Protein AF-A0A956UC10-F1 (afdb_monomer)

Sequence (87 aa):
MPTALVSVSDKTGLDKLARDLQNKHGYKFIATTSTAKYLSELGVECKKVEEVTDFPEILGGRVKTLHPRVFAGILSRDLKEDKDCLA

Nearest PDB structures (foldseek):
  5uz0-assembly2_D  TM=9.524E-01  e=9.933E-08  Homo sapiens
  7mgq-assembly1_B  TM=9.258E-01  e=1.061E-07  Cr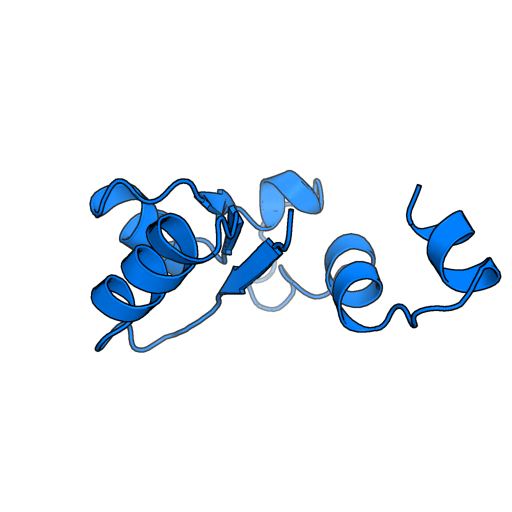yptococcus neoformans
  7mgq-assembly1_A  TM=9.370E-01  e=1.383E-07  Cryptococcus neoformans
  7mgq-assembly2_C  TM=9.429E-01  e=1.802E-07  Cryptococcus neoformans
  2iu0-assembly1_A  TM=8.951E-01  e=5.551E-07  Gallus gallus

Foldseek 3Di:
DAEDEDEDPDCVCVLVVQCCCCVVPNYEYEYDDVVQVVCVVSVHHYHYLCVQQVDDQDPPNPCSQVGCSNVLSVPQDPDPVSVVVND

pLDDT: mean 93.78, std 5.03, range [60.44, 97.94]

Solvent-accessible surface area (backbone atoms only — not comparable to full-atom values): 5293 Å² total; per-residue (Å²): 125,57,73,45,82,45,80,58,92,75,63,86,65,45,67,61,52,51,50,48,40,33,75,77,65,52,41,42,38,33,13,41,73,72,40,22,50,56,40,43,78,71,71,42,74,52,40,45,44,44,79,70,62,79,45,75,80,46,82,92,53,78,53,57,70,79,40,66,75,52,48,50,76,71,68,53,56,102,43,71,73,48,52,67,72,71,111

Mean predicted aligned error: 3.04 Å

Secondary structure (DSSP, 8-state):
--EEEE--S--TTHHHHHHHHHHHH--EEEE-HHHHHHHHHTT--EEEHHHHH-----GGGTTTT-SHHHHHHHH--SSHHHHHTT-

Radius of gyration: 13.8 Å; Cα contacts (8 Å, |Δi|>4): 96; chains: 1; bounding box: 28×26×37 Å

Structure (mmCIF, N/CA/C/O backbone):
data_AF-A0A956UC10-F1
#
_entry.id   AF-A0A956UC10-F1
#
loop_
_atom_site.group_PDB
_atom_site.id
_atom_site.type_symbol
_atom_site.label_atom_id
_atom_site.label_alt_id
_atom_site.label_comp_id
_atom_site.label_asym_id
_atom_site.label_entity_id
_atom_site.label_seq_id
_atom_site.pdbx_PDB_ins_code
_atom_site.Cartn_x
_atom_site.Cartn_y
_atom_site.Cartn_z
_atom_site.occupancy
_atom_site.B_iso_or_equiv
_atom_site.auth_seq_id
_atom_site.auth_comp_id
_atom_site.auth_asym_id
_atom_site.auth_atom_id
_atom_site.pdbx_PDB_model_num
ATOM 1 N N . MET A 1 1 ? -5.871 -2.254 -13.768 1.00 75.81 1 MET A N 1
ATOM 2 C CA . MET A 1 1 ? -6.410 -1.234 -12.836 1.00 75.81 1 MET A CA 1
ATOM 3 C C . MET A 1 1 ? -5.259 -0.720 -11.993 1.00 75.81 1 MET A C 1
ATOM 5 O O . MET A 1 1 ? -4.424 -1.546 -11.634 1.00 75.81 1 MET A O 1
ATOM 9 N N . PRO A 1 2 ? -5.173 0.591 -11.731 1.00 91.50 2 PRO A N 1
ATOM 10 C CA . PRO A 1 2 ? -4.097 1.150 -10.924 1.00 91.50 2 PRO A CA 1
ATOM 11 C C . PRO A 1 2 ? -4.249 0.755 -9.447 1.00 91.50 2 PRO A C 1
ATOM 13 O O . PRO A 1 2 ? -5.358 0.547 -8.949 1.00 91.50 2 PRO A O 1
ATOM 16 N N . THR A 1 3 ? -3.120 0.662 -8.749 1.00 95.38 3 THR A N 1
ATOM 17 C CA . THR A 1 3 ? -3.059 0.306 -7.328 1.00 95.38 3 THR A CA 1
ATOM 18 C C . THR A 1 3 ? -2.423 1.452 -6.549 1.00 95.38 3 THR A C 1
ATOM 20 O O . THR A 1 3 ? -1.388 1.972 -6.956 1.00 95.38 3 THR A 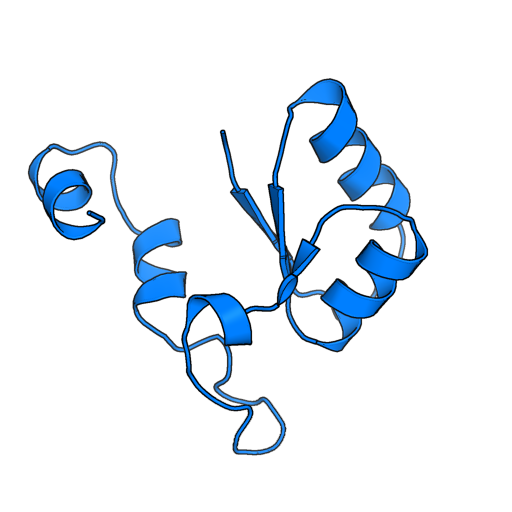O 1
ATOM 23 N N . ALA A 1 4 ? -3.030 1.845 -5.431 1.00 96.88 4 ALA A N 1
ATOM 24 C CA . ALA A 1 4 ? -2.491 2.829 -4.502 1.00 96.88 4 ALA A CA 1
ATOM 25 C C . ALA A 1 4 ? -1.877 2.124 -3.287 1.00 96.88 4 ALA A C 1
ATOM 27 O O . ALA A 1 4 ? -2.557 1.364 -2.598 1.00 96.88 4 ALA A O 1
ATOM 28 N N . LEU A 1 5 ? -0.604 2.406 -3.004 1.00 97.25 5 LEU A N 1
ATOM 29 C CA . LEU A 1 5 ? 0.030 2.051 -1.736 1.00 97.25 5 LEU A CA 1
ATOM 30 C C . LEU A 1 5 ? -0.160 3.200 -0.739 1.00 97.25 5 LEU A C 1
ATOM 32 O O . LEU A 1 5 ? 0.270 4.320 -1.006 1.00 97.25 5 LEU A O 1
ATOM 36 N N . VAL A 1 6 ? -0.765 2.926 0.417 1.00 97.25 6 VAL A N 1
ATOM 37 C CA . VAL A 1 6 ? -1.056 3.941 1.439 1.00 97.25 6 VAL A CA 1
ATOM 38 C C . VAL A 1 6 ? -0.422 3.563 2.774 1.00 97.25 6 VAL A C 1
ATOM 40 O O . VAL A 1 6 ? -0.655 2.488 3.326 1.00 97.25 6 VAL A O 1
ATOM 43 N N . SER A 1 7 ? 0.373 4.471 3.332 1.00 95.50 7 SER A N 1
ATOM 44 C CA . SER A 1 7 ? 0.955 4.309 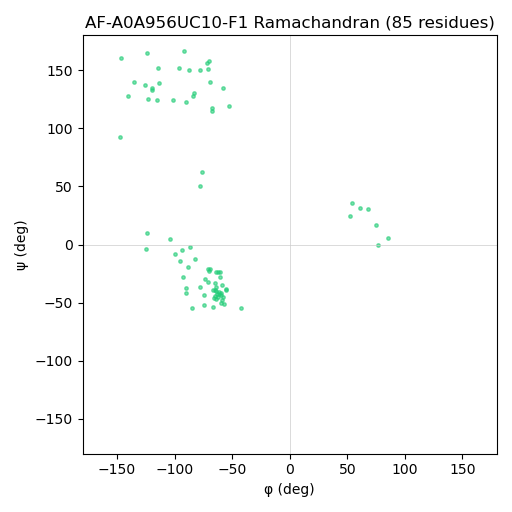4.663 1.00 95.50 7 SER A CA 1
ATOM 45 C C . SER A 1 7 ? 1.103 5.669 5.327 1.00 95.50 7 SER A C 1
ATOM 47 O O . SER A 1 7 ? 2.109 6.348 5.140 1.00 95.50 7 SER A O 1
ATOM 49 N N . VAL A 1 8 ? 0.091 6.065 6.097 1.00 96.38 8 VAL A N 1
ATOM 50 C CA . VAL A 1 8 ? 0.050 7.371 6.762 1.00 96.38 8 VAL A CA 1
ATOM 51 C C . VAL A 1 8 ? -0.185 7.215 8.261 1.00 96.38 8 VAL A C 1
ATOM 53 O O . VAL A 1 8 ? -1.003 6.408 8.714 1.00 96.38 8 VAL A O 1
ATOM 56 N N . SER A 1 9 ? 0.552 7.990 9.053 1.00 95.19 9 SER A N 1
ATOM 57 C CA . SER A 1 9 ? 0.352 8.040 10.504 1.00 95.19 9 SER A CA 1
ATOM 58 C C . SER A 1 9 ? -0.909 8.836 10.839 1.00 95.19 9 SER A C 1
ATOM 60 O O . SER A 1 9 ? -1.800 8.312 11.514 1.00 95.19 9 SER A O 1
ATOM 62 N N . ASP A 1 10 ? -1.014 10.052 10.297 1.00 97.00 10 ASP A N 1
ATOM 63 C CA . ASP A 1 10 ? -2.218 10.882 10.337 1.00 97.00 10 ASP A CA 1
ATOM 64 C C . ASP A 1 10 ? -3.176 10.478 9.208 1.00 97.00 10 ASP A C 1
ATOM 66 O O . ASP A 1 10 ? -2.773 10.331 8.057 1.00 97.00 10 ASP A O 1
ATOM 70 N N . LYS A 1 11 ? -4.442 10.258 9.557 1.00 97.19 11 LYS A N 1
ATOM 71 C CA . LYS A 1 11 ? -5.490 9.768 8.649 1.00 97.19 11 LYS A CA 1
ATOM 72 C C . LYS A 1 11 ? -6.448 10.880 8.225 1.00 97.19 11 LYS A C 1
ATOM 74 O O . LYS A 1 11 ? -7.427 10.603 7.537 1.00 97.19 11 LYS A O 1
ATOM 79 N N . THR A 1 12 ? -6.183 12.120 8.628 1.00 97.94 12 THR A N 1
ATOM 80 C CA . THR A 1 12 ? -6.994 13.284 8.268 1.00 97.94 12 THR A CA 1
ATOM 81 C C . THR A 1 12 ? -7.170 13.368 6.748 1.00 97.94 12 THR A C 1
ATOM 83 O O . THR A 1 12 ? -6.200 13.455 6.000 1.00 97.94 12 THR A O 1
ATOM 86 N N . GLY A 1 13 ? -8.423 13.307 6.284 1.00 97.50 13 GLY A N 1
ATOM 87 C CA . GLY A 1 13 ? -8.796 13.397 4.867 1.00 97.50 13 GLY A CA 1
ATOM 88 C C . GLY A 1 13 ? -8.551 12.139 4.022 1.00 97.50 13 GLY A C 1
ATOM 89 O O . GLY A 1 13 ? -8.867 12.147 2.827 1.00 97.50 13 GLY A O 1
ATOM 90 N N . LEU A 1 14 ? -8.013 11.058 4.602 1.00 97.69 14 LEU A N 1
ATOM 91 C CA . LEU A 1 14 ? -7.763 9.809 3.876 1.00 97.69 14 LEU A CA 1
ATOM 92 C C . LEU A 1 14 ? -9.066 9.148 3.404 1.00 97.69 14 LEU A C 1
ATOM 94 O O . LEU A 1 14 ? -9.095 8.546 2.335 1.00 97.69 14 LEU A O 1
ATOM 98 N N . ASP A 1 15 ? -10.145 9.281 4.166 1.00 96.69 15 ASP A N 1
ATOM 99 C CA . ASP A 1 15 ? -11.475 8.780 3.827 1.00 96.69 15 ASP A CA 1
ATOM 100 C C . ASP A 1 15 ? -11.987 9.342 2.495 1.00 96.69 15 ASP A C 1
ATOM 102 O O . ASP A 1 15 ? -12.369 8.584 1.596 1.00 96.69 15 ASP A O 1
ATOM 106 N N . LYS A 1 16 ? -11.943 10.668 2.338 1.00 96.88 16 LYS A N 1
ATOM 107 C CA . LYS A 1 16 ? -12.398 11.349 1.126 1.00 96.88 16 LYS A CA 1
ATOM 108 C C . LYS A 1 16 ? -11.511 10.990 -0.062 1.00 96.88 16 LYS A C 1
ATOM 110 O O . LYS A 1 16 ? -12.029 10.631 -1.118 1.00 96.88 16 LYS A O 1
ATOM 115 N N . LEU A 1 17 ? -10.190 11.031 0.130 1.00 97.31 17 LEU A N 1
ATOM 116 C CA . LEU A 1 17 ? -9.221 10.680 -0.909 1.00 97.31 17 LEU A CA 1
ATOM 117 C C . LEU A 1 17 ? -9.416 9.238 -1.397 1.00 97.31 17 LEU A C 1
ATOM 119 O O . LEU A 1 17 ? -9.482 9.000 -2.602 1.00 97.31 17 LEU A O 1
ATOM 123 N N . ALA A 1 18 ? -9.538 8.281 -0.474 1.00 97.06 18 ALA A N 1
ATOM 124 C CA . ALA A 1 18 ? -9.671 6.871 -0.813 1.00 97.06 18 ALA A CA 1
ATOM 125 C C . ALA A 1 18 ? -10.977 6.582 -1.563 1.00 97.06 18 ALA A C 1
ATOM 127 O O . ALA A 1 18 ? -10.951 5.905 -2.590 1.00 97.06 18 ALA A O 1
ATOM 128 N N . ARG A 1 19 ? -12.107 7.145 -1.108 1.00 95.56 19 ARG A N 1
ATOM 129 C CA . ARG A 1 19 ? -13.400 6.991 -1.794 1.00 95.56 19 ARG A CA 1
ATOM 130 C C . ARG A 1 19 ? -13.384 7.597 -3.191 1.00 95.56 19 ARG A C 1
ATOM 132 O O . ARG A 1 19 ? -13.892 6.973 -4.117 1.00 95.56 19 ARG A O 1
ATOM 139 N N . ASP A 1 20 ? -12.803 8.782 -3.359 1.00 96.00 20 ASP A N 1
ATOM 140 C CA . ASP A 1 20 ? -12.713 9.423 -4.672 1.00 96.00 20 ASP A CA 1
ATOM 141 C C . ASP A 1 20 ? -11.845 8.598 -5.636 1.00 96.00 20 ASP A C 1
ATOM 143 O O . ASP A 1 20 ? -12.274 8.317 -6.755 1.00 96.00 20 ASP A O 1
ATOM 147 N N . LEU A 1 21 ? -10.671 8.135 -5.197 1.00 96.00 21 LEU A N 1
ATOM 148 C CA . LEU A 1 21 ? -9.794 7.275 -6.000 1.00 96.00 21 LEU A CA 1
ATOM 149 C C . LEU A 1 21 ? -10.455 5.936 -6.366 1.00 96.00 21 LEU A C 1
ATOM 151 O O . LEU A 1 21 ? -10.357 5.497 -7.514 1.00 96.00 21 LEU A O 1
ATOM 155 N N . GLN A 1 22 ? -11.154 5.297 -5.426 1.00 95.12 22 GLN A N 1
ATOM 156 C CA . GLN A 1 22 ? -11.862 4.042 -5.684 1.00 95.12 22 GLN A CA 1
ATOM 157 C C . GLN A 1 22 ? -13.024 4.252 -6.664 1.00 95.12 22 GLN A C 1
ATOM 159 O O . GLN A 1 22 ? -13.088 3.598 -7.702 1.00 95.12 22 GLN A O 1
ATOM 164 N N . ASN A 1 23 ? -13.922 5.192 -6.363 1.00 94.12 23 ASN A N 1
ATOM 165 C CA . ASN A 1 23 ? -15.195 5.328 -7.070 1.00 94.12 23 ASN A CA 1
ATOM 166 C C . ASN A 1 23 ? -15.053 6.010 -8.433 1.00 94.12 23 ASN A C 1
ATOM 168 O O . ASN A 1 23 ? -15.766 5.654 -9.367 1.00 94.12 23 ASN A O 1
ATOM 172 N N . LYS A 1 24 ? -14.158 6.999 -8.559 1.00 95.19 24 LYS A N 1
ATOM 173 C CA . LYS A 1 24 ? -14.005 7.776 -9.802 1.00 95.19 24 LYS A CA 1
ATOM 174 C C . LYS A 1 24 ? -12.939 7.208 -10.729 1.00 95.19 24 LYS A C 1
ATOM 176 O O . LYS A 1 24 ? -13.029 7.397 -11.937 1.00 95.19 24 LYS A O 1
ATOM 181 N N . HIS A 1 25 ? -11.933 6.532 -10.175 1.00 94.88 25 HIS A N 1
ATOM 182 C CA . HIS A 1 25 ? -10.758 6.097 -10.932 1.00 94.88 25 HIS A CA 1
ATOM 183 C C . HIS A 1 25 ? -10.487 4.587 -10.844 1.00 94.88 25 HIS A C 1
ATOM 185 O O . HIS A 1 25 ? -9.585 4.092 -11.520 1.00 94.88 25 HIS A O 1
ATOM 191 N N . GLY A 1 26 ? -11.259 3.838 -10.048 1.00 94.00 26 GLY A N 1
ATOM 192 C CA . GLY A 1 26 ? -11.135 2.384 -9.956 1.00 94.00 26 GLY A CA 1
ATOM 193 C C . GLY A 1 26 ? -9.828 1.920 -9.312 1.00 94.00 26 GLY A C 1
ATOM 194 O O . GLY A 1 26 ? -9.309 0.867 -9.685 1.00 94.00 26 GLY A O 1
ATOM 195 N N . TYR A 1 27 ? -9.256 2.700 -8.391 1.00 96.25 27 TYR A N 1
ATOM 196 C CA . TYR A 1 27 ? -8.055 2.277 -7.670 1.00 96.25 27 TYR A CA 1
ATOM 197 C C . TYR A 1 27 ? -8.355 1.127 -6.709 1.00 96.25 27 TYR A C 1
ATOM 199 O O . TYR A 1 27 ? -9.358 1.135 -5.994 1.00 96.25 27 TYR A O 1
ATOM 207 N N . LYS A 1 28 ? -7.423 0.174 -6.649 1.00 94.94 28 LYS A N 1
ATOM 208 C CA . LYS A 1 28 ? -7.320 -0.804 -5.558 1.00 94.94 28 LYS A CA 1
ATOM 209 C C . LYS A 1 28 ? -6.306 -0.319 -4.530 1.00 94.94 28 LYS A C 1
ATOM 211 O O . LYS A 1 28 ? -5.359 0.377 -4.895 1.00 94.94 28 LYS A O 1
ATOM 216 N N . PHE A 1 29 ? -6.463 -0.712 -3.271 1.00 97.06 29 PHE A N 1
ATOM 217 C CA . PHE A 1 29 ? -5.585 -0.251 -2.197 1.00 97.06 29 PHE A CA 1
ATOM 218 C C . PHE A 1 29 ? -4.734 -1.380 -1.623 1.00 97.06 29 PHE A C 1
ATOM 220 O O . PHE A 1 29 ? -5.207 -2.496 -1.402 1.00 97.06 29 PHE A O 1
ATOM 227 N N . ILE A 1 30 ? -3.474 -1.054 -1.353 1.00 97.00 30 ILE A N 1
ATOM 228 C CA . ILE A 1 30 ? -2.568 -1.811 -0.491 1.00 97.00 30 ILE A CA 1
ATOM 229 C C . ILE A 1 30 ? -2.164 -0.868 0.640 1.00 97.00 30 ILE A C 1
ATOM 231 O O . ILE A 1 30 ? -1.813 0.283 0.380 1.00 97.00 30 ILE A O 1
ATOM 235 N N . ALA A 1 31 ? -2.180 -1.321 1.891 1.00 96.62 31 ALA A N 1
ATOM 236 C CA . ALA A 1 31 ? -1.790 -0.463 3.004 1.00 96.62 31 ALA A CA 1
ATOM 237 C C . ALA A 1 31 ? -1.094 -1.197 4.153 1.00 96.62 31 ALA A C 1
ATOM 239 O O . ALA A 1 31 ? -1.184 -2.417 4.309 1.00 96.62 31 ALA A O 1
ATOM 240 N N . THR A 1 32 ? -0.382 -0.429 4.979 1.00 93.50 32 THR A N 1
ATOM 241 C CA . THR A 1 32 ? 0.172 -0.922 6.248 1.00 93.50 32 THR A CA 1
ATOM 242 C C . THR A 1 32 ? -0.936 -1.134 7.280 1.00 93.50 32 THR A C 1
ATOM 244 O O . THR A 1 32 ? -1.996 -0.518 7.207 1.00 93.50 32 THR A O 1
ATOM 247 N N . THR A 1 33 ? -0.693 -1.995 8.268 1.00 90.50 33 THR A N 1
ATOM 248 C CA . THR A 1 33 ? -1.689 -2.589 9.180 1.00 90.50 33 THR A CA 1
ATOM 249 C C . THR A 1 33 ? -2.762 -1.626 9.709 1.00 90.50 33 THR A C 1
ATOM 251 O O . THR A 1 33 ? -3.955 -1.880 9.541 1.00 90.50 33 THR A O 1
ATOM 254 N N . SER A 1 34 ? -2.374 -0.500 10.320 1.00 94.25 34 SER A N 1
ATOM 255 C CA . SER A 1 34 ? -3.330 0.460 10.900 1.00 94.25 34 SER A CA 1
ATOM 256 C C . SER A 1 34 ? -4.077 1.284 9.848 1.00 94.25 34 SER A C 1
ATOM 258 O O . SER A 1 34 ? -5.229 1.655 10.062 1.00 94.25 34 SER A O 1
ATOM 260 N N . THR A 1 35 ? -3.447 1.540 8.702 1.00 96.56 35 THR A N 1
ATOM 261 C CA . THR A 1 35 ? -4.064 2.242 7.570 1.00 96.56 35 THR A CA 1
ATOM 262 C C . THR A 1 35 ? -5.057 1.329 6.850 1.00 96.56 35 THR A C 1
ATOM 264 O O . THR A 1 35 ? -6.176 1.746 6.571 1.00 96.56 35 THR A O 1
ATOM 267 N N . ALA A 1 36 ? -4.697 0.061 6.625 1.00 95.88 36 ALA A N 1
ATOM 268 C CA . ALA A 1 36 ? -5.576 -0.943 6.029 1.00 95.88 36 ALA A CA 1
ATOM 269 C C . ALA A 1 36 ? -6.843 -1.153 6.869 1.00 95.88 36 ALA A C 1
ATOM 271 O O . ALA A 1 36 ? -7.944 -1.210 6.322 1.00 95.88 36 ALA A O 1
ATOM 272 N N . LYS A 1 37 ? -6.697 -1.203 8.202 1.00 95.50 37 LYS A N 1
ATOM 273 C CA . LYS A 1 37 ? -7.832 -1.284 9.129 1.00 95.50 37 LYS A CA 1
ATOM 274 C C . LYS A 1 37 ? -8.773 -0.085 8.974 1.00 95.50 37 LYS A C 1
ATOM 276 O O . LYS A 1 37 ? -9.963 -0.284 8.770 1.00 95.50 37 LYS A O 1
ATOM 281 N N . TYR A 1 38 ? -8.228 1.132 8.997 1.00 96.94 38 TYR A N 1
ATOM 282 C CA . TYR A 1 38 ? -9.009 2.360 8.829 1.00 96.94 38 TYR A CA 1
ATOM 283 C C . TYR A 1 38 ? -9.772 2.394 7.493 1.00 96.94 38 TYR A C 1
ATOM 285 O O . TYR A 1 38 ? -10.958 2.702 7.463 1.00 96.94 38 TYR A O 1
ATOM 293 N N . LEU A 1 39 ? -9.119 2.024 6.386 1.00 96.75 39 LEU A N 1
ATOM 294 C CA . LEU A 1 39 ? -9.764 1.954 5.068 1.00 96.75 39 LEU A CA 1
ATOM 295 C C . LEU A 1 39 ? -10.875 0.892 5.019 1.00 96.75 39 LEU A C 1
ATOM 297 O O . LEU A 1 39 ? -11.949 1.148 4.475 1.00 96.75 39 LEU A O 1
ATOM 301 N N . SER A 1 40 ? -10.647 -0.267 5.640 1.00 94.06 40 SER A N 1
ATOM 302 C CA . SER A 1 40 ? -11.633 -1.354 5.693 1.00 94.06 40 SER A CA 1
ATOM 303 C C . SER A 1 40 ? -12.881 -0.962 6.491 1.00 94.06 40 SER A C 1
ATOM 305 O O . SER A 1 40 ? -13.994 -1.267 6.072 1.00 94.06 40 SER A O 1
ATOM 307 N N . GLU A 1 41 ? -12.723 -0.232 7.602 1.00 95.06 41 GLU A N 1
ATOM 308 C CA . GLU A 1 41 ? -13.839 0.304 8.405 1.00 95.06 41 GLU A CA 1
ATOM 309 C C . GLU A 1 41 ? -14.714 1.296 7.616 1.00 95.06 41 GLU A C 1
ATOM 311 O O . GLU A 1 41 ? -15.898 1.454 7.904 1.00 95.06 41 GLU A O 1
ATOM 316 N N . LEU A 1 42 ? -14.161 1.925 6.576 1.00 93.31 42 LEU A N 1
ATOM 317 C CA . LEU A 1 42 ? -14.887 2.805 5.658 1.00 93.31 42 LEU A CA 1
ATOM 318 C C . LEU A 1 42 ? -15.562 2.050 4.497 1.00 93.31 42 LEU A C 1
ATOM 320 O O . LEU A 1 42 ? -16.237 2.679 3.673 1.00 93.31 42 LEU A O 1
ATOM 324 N N . GLY A 1 43 ? -15.390 0.729 4.413 1.00 92.00 43 GLY A N 1
ATOM 325 C CA . GLY A 1 43 ? -15.863 -0.098 3.301 1.00 92.00 43 GLY A CA 1
ATOM 326 C C . GLY A 1 43 ? -15.023 0.036 2.027 1.00 92.00 43 GLY A C 1
ATOM 327 O O . GLY A 1 43 ? -15.498 -0.321 0.952 1.00 92.00 43 GLY A O 1
ATOM 328 N N . VAL A 1 44 ? -13.800 0.571 2.121 1.00 94.50 44 VAL A N 1
ATOM 329 C CA . VAL A 1 44 ? -12.859 0.627 0.993 1.00 94.50 44 VAL A CA 1
ATOM 330 C C . VAL A 1 44 ? -12.114 -0.705 0.908 1.00 94.50 44 VAL A C 1
ATOM 332 O O . VAL A 1 44 ? -11.531 -1.159 1.893 1.00 94.50 44 VAL A O 1
ATOM 335 N N . GLU A 1 45 ? -12.109 -1.330 -0.273 1.00 90.94 45 GLU A N 1
ATOM 336 C CA . GLU A 1 45 ? -11.388 -2.587 -0.502 1.00 90.94 45 GLU A CA 1
ATOM 337 C C . GLU A 1 45 ? -9.878 -2.331 -0.416 1.00 90.94 45 GLU A C 1
ATOM 339 O O . GLU A 1 45 ? -9.307 -1.604 -1.234 1.00 90.94 45 GLU A O 1
ATOM 344 N N . CYS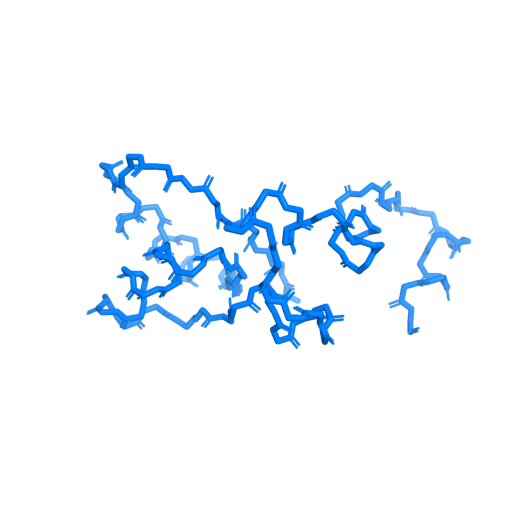 A 1 46 ? -9.227 -2.928 0.583 1.00 95.25 46 CYS A N 1
ATOM 345 C CA . CYS A 1 46 ? -7.808 -2.739 0.844 1.00 95.25 46 CYS A CA 1
ATOM 346 C C . CYS A 1 46 ? -7.150 -4.056 1.253 1.00 95.25 46 CYS A C 1
ATOM 348 O O . CYS A 1 46 ? -7.583 -4.698 2.208 1.00 95.25 46 CYS A O 1
ATOM 350 N N . LYS A 1 47 ? -6.055 -4.415 0.582 1.00 95.06 47 LYS A N 1
ATOM 351 C CA . LYS A 1 47 ? -5.166 -5.504 1.006 1.00 95.06 47 LYS A CA 1
ATOM 352 C C . LYS A 1 47 ? -4.109 -4.988 1.970 1.00 95.06 47 LYS A C 1
ATOM 354 O O . LYS A 1 47 ? -3.680 -3.832 1.876 1.00 95.06 47 LYS A O 1
ATOM 359 N N . LYS A 1 48 ? -3.636 -5.834 2.879 1.00 94.75 48 LYS A N 1
ATOM 360 C CA . LYS A 1 48 ? -2.447 -5.517 3.676 1.00 94.75 48 LYS A CA 1
ATOM 361 C C . LYS A 1 48 ? -1.181 -5.730 2.853 1.00 94.75 48 LYS A C 1
ATOM 363 O O . LYS A 1 48 ? -1.126 -6.610 2.001 1.00 94.75 48 LYS A O 1
ATOM 368 N N . VAL A 1 49 ? -0.133 -4.961 3.150 1.00 94.50 49 VAL A N 1
ATOM 369 C CA . VAL A 1 49 ? 1.201 -5.170 2.550 1.00 94.50 49 VAL A CA 1
ATOM 370 C C . VAL A 1 49 ? 1.702 -6.601 2.781 1.00 94.50 49 VAL A C 1
ATOM 372 O O . VAL A 1 49 ? 2.260 -7.190 1.867 1.00 94.50 49 VAL A O 1
ATOM 375 N N . GLU A 1 50 ? 1.447 -7.178 3.955 1.00 92.00 50 GLU A N 1
ATOM 376 C CA . GLU A 1 50 ? 1.841 -8.552 4.315 1.00 92.00 50 GLU A CA 1
ATOM 377 C C . GLU A 1 50 ? 1.249 -9.612 3.372 1.00 92.00 50 GLU A C 1
ATOM 379 O O . GLU A 1 50 ? 1.924 -10.579 3.041 1.00 92.00 50 GLU A O 1
ATOM 384 N N . GLU A 1 51 ? 0.023 -9.404 2.878 1.00 92.12 51 GLU A N 1
ATOM 385 C CA . GLU A 1 51 ? -0.620 -10.297 1.898 1.00 92.12 51 GLU A CA 1
ATOM 386 C C . GLU A 1 51 ? 0.024 -10.200 0.509 1.00 92.12 51 GLU A C 1
ATOM 388 O O . GLU A 1 51 ? -0.151 -11.076 -0.331 1.00 92.12 51 GLU A O 1
ATOM 393 N N . VAL A 1 52 ? 0.726 -9.100 0.234 1.00 92.69 52 VAL A N 1
ATOM 394 C CA . VAL A 1 52 ? 1.428 -8.882 -1.034 1.00 92.69 52 VAL A CA 1
ATOM 395 C C . VAL A 1 52 ? 2.852 -9.405 -0.939 1.00 92.69 52 VAL A C 1
ATOM 397 O O . VAL A 1 52 ? 3.382 -9.934 -1.913 1.00 92.69 52 VAL A O 1
ATOM 400 N N . THR A 1 53 ? 3.503 -9.250 0.210 1.00 93.38 53 THR A N 1
ATOM 401 C CA . THR A 1 53 ? 4.906 -9.630 0.393 1.00 93.38 53 THR A CA 1
ATOM 402 C C . THR A 1 53 ? 5.094 -11.080 0.821 1.00 93.38 53 THR A C 1
ATOM 404 O O . THR A 1 53 ? 6.201 -11.580 0.659 1.00 93.38 53 THR A O 1
ATOM 407 N N . ASP A 1 54 ? 4.059 -11.739 1.355 1.00 91.62 54 ASP A N 1
ATOM 408 C CA . ASP A 1 54 ? 4.167 -13.016 2.083 1.00 91.62 54 ASP A CA 1
ATOM 409 C C . ASP A 1 54 ? 5.218 -12.961 3.212 1.00 91.62 54 ASP A C 1
ATOM 411 O O . ASP A 1 54 ? 5.792 -13.974 3.615 1.00 91.62 54 ASP A O 1
ATOM 415 N N . PHE A 1 55 ? 5.495 -11.756 3.723 1.00 89.56 55 PHE A N 1
ATOM 416 C CA . PHE A 1 55 ? 6.520 -11.505 4.728 1.00 89.56 55 PHE A CA 1
ATOM 417 C C . PHE A 1 55 ? 5.866 -11.021 6.027 1.00 89.56 55 PHE A C 1
ATOM 419 O O . PHE A 1 55 ? 5.139 -10.021 5.998 1.00 89.56 55 PHE A O 1
ATOM 426 N N . PRO A 1 56 ? 6.109 -11.694 7.167 1.00 86.25 56 PRO A N 1
ATOM 427 C CA . PRO A 1 56 ? 5.461 -11.347 8.422 1.00 86.25 56 PRO A CA 1
ATOM 428 C C . PRO A 1 56 ? 5.966 -10.010 8.972 1.00 86.25 56 PRO A C 1
ATOM 430 O O . PRO A 1 56 ? 7.084 -9.567 8.695 1.00 86.25 56 PRO A O 1
ATOM 433 N N . GLU A 1 57 ? 5.164 -9.380 9.828 1.00 84.88 57 GLU A N 1
ATOM 434 C CA . GLU A 1 57 ? 5.614 -8.206 10.567 1.00 84.88 57 GLU A CA 1
ATOM 435 C C . GLU A 1 57 ? 6.704 -8.595 11.580 1.00 84.88 57 GLU A C 1
ATOM 437 O O . GLU A 1 57 ? 6.471 -9.349 12.524 1.00 84.88 57 GLU A O 1
ATOM 442 N N . ILE A 1 58 ? 7.906 -8.045 11.399 1.00 90.44 58 ILE A N 1
ATOM 443 C CA . ILE A 1 58 ? 9.040 -8.199 12.320 1.00 90.44 58 ILE A CA 1
ATOM 444 C C . ILE A 1 58 ? 9.557 -6.832 12.772 1.00 90.44 58 ILE A C 1
ATOM 446 O O . ILE A 1 58 ? 9.254 -5.799 12.166 1.00 90.44 58 ILE A O 1
ATOM 450 N N . LEU A 1 59 ? 10.363 -6.819 13.839 1.00 93.19 59 LEU A N 1
ATOM 451 C CA . LEU A 1 59 ? 11.008 -5.609 14.372 1.00 93.19 59 LEU A CA 1
ATOM 452 C C . LEU A 1 59 ? 10.011 -4.474 14.679 1.00 93.19 59 LEU A C 1
ATOM 454 O O . LEU A 1 59 ? 10.308 -3.303 14.444 1.00 93.19 59 LEU A O 1
ATOM 458 N N . GLY A 1 60 ? 8.806 -4.818 15.149 1.00 86.31 60 GLY A N 1
ATOM 459 C CA . GLY A 1 60 ? 7.746 -3.842 15.428 1.00 86.31 60 GLY A CA 1
ATOM 460 C C . GLY A 1 60 ? 7.308 -3.046 14.194 1.00 86.31 60 GLY A C 1
ATOM 461 O O . GLY A 1 60 ? 6.997 -1.863 14.305 1.00 86.31 60 GLY A O 1
ATOM 462 N N . GLY A 1 61 ? 7.369 -3.654 13.006 1.00 86.75 61 GLY A N 1
ATOM 463 C CA . GLY A 1 61 ? 6.917 -3.035 11.763 1.00 86.75 61 GLY A CA 1
ATOM 464 C C . GLY A 1 61 ? 7.935 -2.144 11.064 1.00 86.75 61 GLY A C 1
ATOM 465 O O . GLY A 1 61 ? 7.590 -1.537 10.052 1.00 86.75 61 GLY A O 1
ATOM 466 N N . ARG A 1 62 ? 9.184 -2.074 11.543 1.00 89.81 62 ARG A N 1
ATOM 467 C CA . ARG A 1 62 ? 10.234 -1.217 10.955 1.00 89.81 62 ARG A CA 1
ATOM 468 C C . ARG A 1 62 ? 10.573 -1.544 9.500 1.00 89.81 62 ARG A C 1
ATOM 470 O O . ARG A 1 62 ? 11.007 -0.658 8.777 1.00 89.81 62 ARG A O 1
ATOM 477 N N . VAL A 1 63 ? 10.396 -2.798 9.078 1.00 92.81 63 VAL A N 1
ATOM 478 C CA . VAL A 1 63 ? 10.868 -3.286 7.766 1.00 92.81 63 VAL A CA 1
ATOM 479 C C . VAL A 1 63 ? 9.767 -3.897 6.898 1.00 92.81 63 VAL A C 1
ATOM 481 O O . VAL A 1 63 ? 10.053 -4.475 5.859 1.00 92.81 63 VAL A O 1
ATOM 484 N N . LYS A 1 64 ? 8.494 -3.754 7.281 1.00 89.19 64 LYS A N 1
ATOM 485 C CA . LYS A 1 64 ? 7.380 -4.461 6.620 1.00 89.19 64 LYS A CA 1
ATOM 486 C C . LYS A 1 64 ? 7.139 -4.080 5.155 1.00 89.19 64 LYS A C 1
ATOM 488 O O . LYS A 1 64 ? 6.583 -4.873 4.408 1.00 89.19 64 LYS A O 1
ATOM 493 N N . THR A 1 65 ? 7.552 -2.886 4.731 1.00 93.44 65 THR A N 1
ATOM 494 C CA . THR A 1 65 ? 7.454 -2.436 3.331 1.00 93.44 65 THR A CA 1
ATOM 495 C C . THR A 1 65 ? 8.763 -2.574 2.557 1.00 93.44 65 THR A C 1
ATOM 497 O O . THR A 1 65 ? 8.750 -2.384 1.344 1.00 93.44 65 THR A O 1
ATOM 500 N N . LEU A 1 66 ? 9.881 -2.907 3.219 1.00 95.19 66 LEU A N 1
ATOM 501 C CA . LEU A 1 66 ? 11.209 -3.060 2.610 1.00 95.19 66 LEU A CA 1
ATOM 502 C C . LEU A 1 66 ? 11.317 -4.385 1.847 1.00 95.19 66 LEU A C 1
ATOM 504 O O . LEU A 1 66 ? 12.106 -5.259 2.193 1.00 95.19 66 LEU A O 1
ATOM 508 N N . HIS A 1 67 ? 10.488 -4.536 0.816 1.00 95.50 67 HIS A N 1
ATOM 509 C CA . HIS A 1 67 ? 10.341 -5.773 0.064 1.00 95.50 67 HIS A CA 1
ATOM 510 C C . HIS A 1 67 ? 10.318 -5.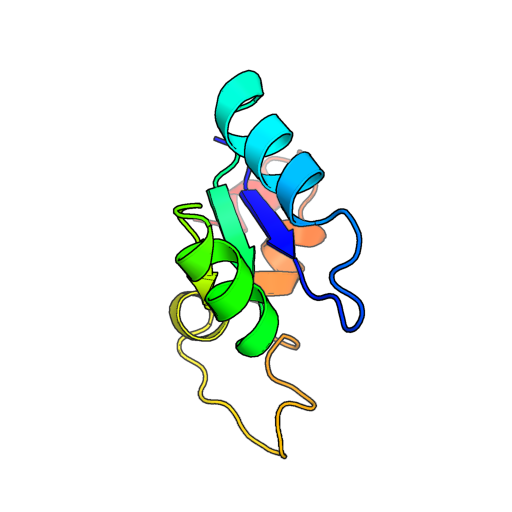514 -1.452 1.00 95.50 67 HIS A C 1
ATOM 512 O O . HIS A 1 67 ? 9.635 -4.579 -1.890 1.00 95.50 67 HIS A O 1
ATOM 518 N N . PRO A 1 68 ? 10.973 -6.354 -2.281 1.00 95.31 68 PRO A N 1
ATOM 519 C CA . PRO A 1 68 ? 10.987 -6.189 -3.734 1.00 95.31 68 PRO A CA 1
ATOM 520 C C . PRO A 1 68 ? 9.593 -6.116 -4.355 1.00 95.31 68 PRO A C 1
ATOM 522 O O . PRO A 1 68 ? 9.363 -5.262 -5.192 1.00 95.31 68 PRO A O 1
ATOM 525 N N . ARG A 1 69 ? 8.619 -6.913 -3.893 1.00 94.56 69 ARG A N 1
ATOM 526 C CA . ARG A 1 69 ? 7.231 -6.833 -4.405 1.00 94.56 69 ARG A CA 1
ATOM 527 C C . ARG A 1 69 ? 6.557 -5.468 -4.200 1.00 94.56 69 ARG A C 1
ATOM 529 O O . ARG A 1 69 ? 5.631 -5.143 -4.930 1.00 94.56 69 ARG A O 1
ATOM 536 N N . VAL A 1 70 ? 7.007 -4.670 -3.227 1.00 95.44 70 VAL A N 1
ATOM 537 C CA . VAL A 1 70 ? 6.521 -3.295 -3.032 1.00 95.44 70 VAL A CA 1
ATOM 538 C C 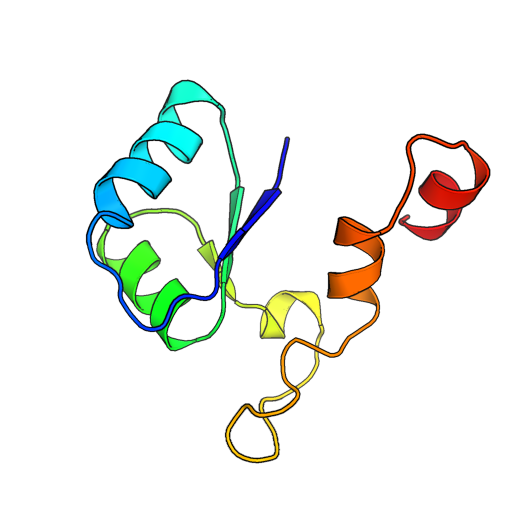. VAL A 1 70 ? 7.302 -2.339 -3.928 1.00 95.44 70 VAL A C 1
ATOM 540 O O . VAL A 1 70 ? 6.714 -1.610 -4.722 1.00 95.44 70 VAL A O 1
ATOM 543 N N . PHE A 1 71 ? 8.632 -2.359 -3.828 1.00 96.38 71 PHE A N 1
ATOM 544 C CA . PHE A 1 71 ? 9.482 -1.403 -4.536 1.00 96.38 71 PHE A CA 1
ATOM 545 C C . PHE A 1 71 ? 9.526 -1.630 -6.048 1.00 96.38 71 PHE A C 1
ATOM 547 O O . PHE A 1 71 ? 9.588 -0.652 -6.781 1.00 96.38 71 PHE A O 1
ATOM 554 N N . ALA A 1 72 ? 9.420 -2.868 -6.534 1.00 96.06 72 ALA A N 1
ATOM 555 C CA . ALA A 1 72 ? 9.319 -3.163 -7.961 1.00 96.06 72 A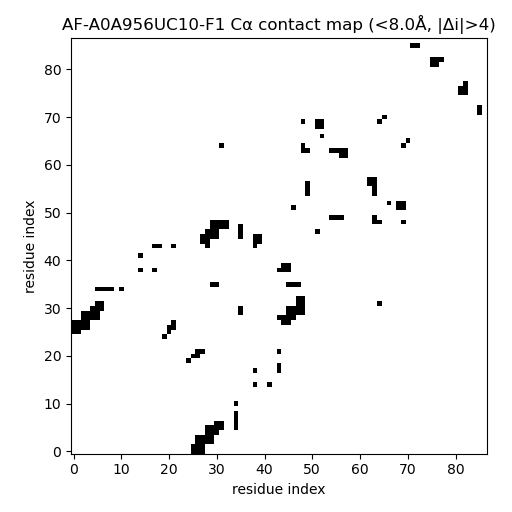LA A CA 1
ATOM 556 C C . ALA A 1 72 ? 8.067 -2.520 -8.572 1.00 96.06 72 ALA A C 1
ATOM 558 O O . ALA A 1 72 ? 8.165 -1.913 -9.629 1.00 96.06 72 ALA A O 1
ATOM 559 N N . GLY A 1 73 ? 6.926 -2.547 -7.873 1.00 94.38 73 GLY A N 1
ATOM 560 C CA . GLY A 1 73 ? 5.700 -1.887 -8.339 1.00 94.38 73 GLY A CA 1
ATOM 561 C C . GLY A 1 73 ? 5.759 -0.353 -8.328 1.00 94.38 73 GLY A C 1
ATOM 562 O O . GLY A 1 73 ? 4.984 0.287 -9.030 1.00 94.38 73 GLY A O 1
ATOM 563 N N . ILE A 1 74 ? 6.662 0.244 -7.541 1.00 96.06 74 ILE A N 1
ATOM 564 C CA . ILE A 1 74 ? 6.874 1.701 -7.488 1.00 96.06 74 ILE A CA 1
ATOM 565 C C . ILE A 1 74 ? 7.926 2.143 -8.512 1.00 96.06 74 ILE A C 1
ATOM 567 O O . ILE A 1 74 ? 7.781 3.193 -9.132 1.00 96.06 74 ILE A O 1
ATOM 571 N N . LEU A 1 75 ? 9.011 1.376 -8.642 1.00 97.31 75 LEU A N 1
ATOM 572 C CA . LEU A 1 75 ? 10.216 1.765 -9.376 1.00 97.31 75 LEU A CA 1
ATOM 573 C C . LEU A 1 75 ? 10.250 1.252 -10.817 1.00 97.31 75 LEU A C 1
ATOM 575 O O . LEU A 1 75 ? 11.081 1.725 -11.592 1.00 97.31 75 LEU A O 1
ATOM 579 N N . SER A 1 76 ? 9.387 0.302 -11.187 1.00 97.06 76 SER A N 1
ATOM 580 C CA . SER A 1 76 ? 9.299 -0.176 -12.565 1.00 97.06 76 SER A CA 1
ATOM 581 C C . SER A 1 76 ? 8.986 0.965 -13.522 1.00 97.06 76 SER A C 1
ATOM 583 O O . SER A 1 76 ? 8.073 1.762 -13.283 1.00 97.06 76 SER A O 1
ATOM 585 N N . ARG A 1 77 ? 9.701 1.007 -14.639 1.00 96.62 77 ARG A N 1
ATOM 586 C CA . ARG A 1 77 ? 9.458 1.955 -15.724 1.00 96.62 77 ARG A CA 1
ATOM 587 C C . ARG A 1 77 ? 8.502 1.351 -16.740 1.00 96.62 77 ARG A C 1
ATOM 589 O O . ARG A 1 77 ? 8.290 0.141 -16.790 1.00 96.62 77 ARG A O 1
ATOM 596 N N . ASP A 1 78 ? 7.983 2.197 -17.621 1.00 95.12 78 ASP A N 1
ATOM 597 C CA . ASP A 1 78 ? 7.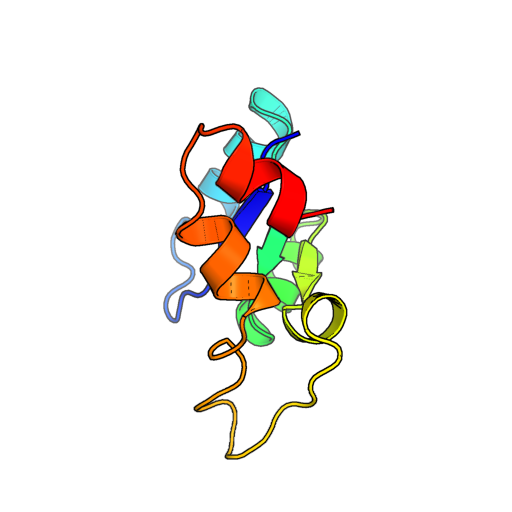157 1.765 -18.750 1.00 95.12 78 ASP A CA 1
ATOM 598 C C . ASP A 1 78 ? 8.013 1.198 -19.905 1.00 95.12 78 ASP A C 1
ATOM 600 O O . ASP A 1 78 ? 7.906 1.615 -21.055 1.00 95.12 78 ASP A O 1
ATOM 604 N N . LEU A 1 79 ? 8.913 0.263 -19.583 1.00 96.75 79 LEU A N 1
ATOM 605 C CA . LEU A 1 79 ? 9.803 -0.426 -20.520 1.00 96.75 79 LEU A CA 1
ATOM 606 C C . LEU A 1 79 ? 9.462 -1.912 -20.576 1.00 96.75 79 LEU A C 1
ATOM 608 O O . LEU A 1 79 ? 8.949 -2.483 -19.612 1.00 96.75 79 LEU A O 1
ATOM 612 N N . LYS A 1 80 ? 9.742 -2.547 -21.717 1.00 96.12 80 LYS A N 1
ATOM 613 C CA . LYS A 1 80 ? 9.424 -3.963 -21.924 1.00 96.12 80 LYS A CA 1
ATOM 614 C C . LYS A 1 80 ? 10.188 -4.851 -20.939 1.00 96.12 80 LYS A C 1
ATOM 616 O O . LYS A 1 80 ? 9.558 -5.691 -20.305 1.00 96.12 80 LYS A O 1
ATOM 621 N N . GLU A 1 81 ? 11.485 -4.603 -20.748 1.00 96.25 81 GLU A N 1
ATOM 622 C CA . GLU A 1 81 ? 12.310 -5.383 -19.813 1.00 96.25 81 GLU A CA 1
ATOM 623 C C . GLU A 1 81 ? 11.793 -5.327 -18.363 1.00 96.25 81 GLU A C 1
ATOM 625 O O . GLU A 1 81 ? 11.713 -6.358 -17.702 1.00 96.25 81 GLU A O 1
ATOM 630 N N . ASP A 1 82 ? 11.395 -4.146 -17.872 1.00 96.81 82 ASP A N 1
ATOM 631 C CA . ASP A 1 82 ? 10.870 -3.989 -16.507 1.00 96.81 82 ASP A CA 1
ATOM 632 C C . ASP A 1 82 ? 9.516 -4.707 -16.346 1.00 96.81 82 ASP A C 1
ATOM 634 O O . ASP A 1 82 ? 9.276 -5.348 -15.323 1.00 96.81 82 ASP A O 1
ATOM 638 N N . LYS A 1 83 ? 8.637 -4.647 -17.359 1.00 93.19 83 LYS A N 1
ATOM 639 C CA . LYS A 1 83 ? 7.328 -5.329 -17.335 1.00 93.19 83 LYS A CA 1
ATOM 640 C C . LYS A 1 83 ? 7.457 -6.846 -17.282 1.00 93.19 83 LYS A C 1
ATOM 642 O O . LYS A 1 83 ? 6.658 -7.489 -16.607 1.00 93.19 83 LYS A O 1
ATOM 647 N N . ASP A 1 84 ? 8.447 -7.404 -17.968 1.00 94.31 84 ASP A N 1
ATOM 648 C CA . ASP A 1 84 ? 8.673 -8.850 -17.992 1.00 94.31 84 ASP A CA 1
ATOM 649 C C . ASP A 1 84 ? 9.181 -9.374 -16.631 1.00 94.31 84 ASP A C 1
ATOM 651 O O . ASP A 1 84 ? 8.951 -10.533 -16.297 1.00 94.31 84 ASP A O 1
ATOM 655 N N . CYS A 1 85 ? 9.780 -8.512 -15.799 1.00 91.62 85 CYS A N 1
ATOM 656 C CA . CYS A 1 85 ? 10.189 -8.826 -14.423 1.00 91.62 85 CYS A CA 1
ATOM 657 C C . CYS A 1 85 ? 9.057 -8.722 -13.379 1.00 91.62 85 CYS A C 1
ATOM 659 O O . CYS A 1 85 ? 9.254 -9.131 -12.235 1.00 91.62 85 CYS A O 1
ATOM 661 N N . LEU A 1 86 ? 7.907 -8.130 -13.728 1.00 85.44 86 LEU A N 1
ATOM 662 C CA . LEU A 1 86 ? 6.764 -7.930 -12.822 1.00 85.44 86 LEU A CA 1
ATOM 663 C C . LEU A 1 86 ? 5.711 -9.052 -12.892 1.00 85.44 86 LEU A C 1
ATOM 665 O O . LEU A 1 86 ? 4.726 -8.988 -12.151 1.00 85.44 86 LEU A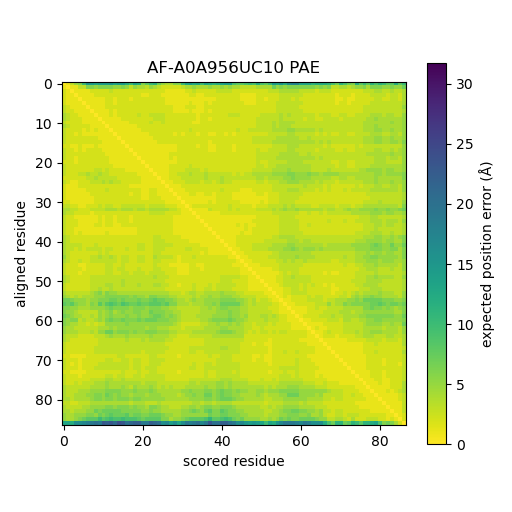 O 1
ATOM 669 N N . ALA A 1 87 ? 5.889 -10.012 -13.806 1.00 60.44 87 ALA A N 1
ATOM 670 C CA . ALA A 1 87 ? 4.951 -11.098 -14.093 1.00 60.44 87 ALA A CA 1
ATOM 671 C C . ALA A 1 87 ? 5.002 -12.240 -13.066 1.00 60.44 87 ALA A C 1
ATOM 673 O O . ALA A 1 87 ? 6.112 -12.594 -12.609 1.00 60.44 87 ALA A O 1
#